Protein AF-A0A969GF71-F1 (afdb_monomer)

Foldseek 3Di:
DDAAEAEDPDDADAQCLVVLLVVVVVVLVVCVVVVHQEYEYDAQSRHDPPNQVVLLVFAFACDCPTPSNVVVLVSQLRHWYKDWHWHADPVRWIFGKIWIHHNSDIDIDGDGTDDSVCSVVVVVCVVVVDPDPDDDDPDDPDPRD

Solvent-accessible surface area (backbone atoms only — not comparable to full-atom values): 8442 Å² total; per-residue (Å²): 138,90,84,43,78,38,74,53,90,76,88,55,46,72,74,37,40,68,66,23,46,54,52,50,56,52,52,50,53,50,37,54,74,71,63,32,55,34,40,38,48,44,80,28,41,40,28,22,77,86,48,74,89,45,48,80,82,52,44,47,56,92,40,78,85,32,83,67,38,32,56,54,33,61,53,9,55,82,33,31,35,34,45,11,28,36,34,60,52,98,82,78,46,41,24,42,25,36,36,40,25,46,70,49,43,77,47,77,42,82,74,44,79,52,60,79,72,49,59,57,56,52,52,52,33,67,76,63,76,57,90,68,86,84,72,85,78,95,65,86,85,85,82,87,130

Structure (mmCIF, N/CA/C/O backbone):
data_AF-A0A969GF71-F1
#
_entry.id   AF-A0A969GF71-F1
#
loop_
_atom_site.group_PDB
_atom_site.id
_atom_site.type_symbol
_atom_site.label_atom_id
_atom_site.label_alt_id
_atom_site.label_comp_id
_atom_site.label_asym_id
_atom_site.label_entity_id
_atom_site.label_seq_id
_atom_site.pdbx_PDB_ins_code
_atom_site.Cartn_x
_atom_site.Cartn_y
_atom_site.Cartn_z
_atom_site.occupancy
_atom_site.B_iso_or_equiv
_atom_site.auth_seq_id
_atom_site.auth_comp_id
_atom_site.auth_asym_id
_atom_site.auth_atom_id
_atom_site.pdbx_PDB_model_num
ATOM 1 N N . MET A 1 1 ? -1.876 9.476 26.975 1.00 69.38 1 MET A N 1
ATOM 2 C CA . MET A 1 1 ? -2.536 9.090 25.710 1.00 69.38 1 MET A CA 1
ATOM 3 C C . MET A 1 1 ? -1.883 7.794 25.252 1.00 69.38 1 MET A C 1
ATOM 5 O O . MET A 1 1 ? -0.662 7.723 25.318 1.00 69.38 1 MET A O 1
ATOM 9 N N . LYS A 1 2 ? -2.657 6.755 24.929 1.00 86.06 2 LYS A N 1
ATOM 10 C CA . LYS A 1 2 ? -2.136 5.449 24.493 1.00 86.06 2 LYS A CA 1
ATOM 11 C C . LYS A 1 2 ? -2.428 5.317 23.001 1.00 86.06 2 LYS A C 1
ATOM 13 O O . LYS A 1 2 ? -3.547 5.621 22.610 1.00 86.06 2 LYS A O 1
ATOM 18 N N . LEU A 1 3 ? -1.427 4.920 22.222 1.00 92.12 3 LEU A N 1
ATOM 19 C CA . LEU A 1 3 ? -1.531 4.698 20.782 1.00 92.12 3 LEU A CA 1
ATOM 20 C C . LEU A 1 3 ? -1.263 3.215 20.512 1.00 92.12 3 LEU A C 1
ATOM 22 O O . LEU A 1 3 ? -0.247 2.688 20.971 1.00 92.12 3 LEU A O 1
ATOM 26 N N . ASN A 1 4 ? -2.167 2.549 19.803 1.00 94.31 4 ASN A N 1
ATOM 27 C CA . ASN A 1 4 ? -2.025 1.154 19.409 1.00 94.31 4 ASN A CA 1
ATOM 28 C C . ASN A 1 4 ? -1.499 1.088 17.975 1.00 94.31 4 ASN A C 1
ATOM 30 O O . ASN A 1 4 ? -2.184 1.469 17.026 1.00 94.31 4 ASN A O 1
ATOM 34 N N . LEU A 1 5 ? -0.274 0.594 17.827 1.00 95.25 5 LEU A N 1
ATOM 35 C CA . LEU A 1 5 ? 0.395 0.463 16.539 1.00 95.25 5 LEU A CA 1
ATOM 36 C C . LEU A 1 5 ? 0.330 -0.984 16.060 1.00 95.25 5 LEU A C 1
ATOM 38 O O . LEU A 1 5 ? 0.670 -1.898 16.811 1.00 95.25 5 LEU A O 1
ATOM 42 N N . ALA A 1 6 ? -0.040 -1.173 14.799 1.00 95.81 6 ALA A N 1
ATOM 43 C CA . ALA A 1 6 ? 0.080 -2.446 14.108 1.00 95.81 6 ALA A CA 1
ATOM 44 C C . ALA A 1 6 ? 1.210 -2.369 13.074 1.00 95.81 6 ALA A C 1
ATOM 46 O O . ALA A 1 6 ? 1.312 -1.412 12.306 1.00 95.81 6 ALA A O 1
ATOM 47 N N . LEU A 1 7 ? 2.067 -3.389 13.052 1.00 95.69 7 LEU A N 1
ATOM 48 C CA . LEU A 1 7 ? 3.152 -3.524 12.083 1.00 95.69 7 LEU A CA 1
ATOM 49 C C . LEU A 1 7 ? 2.845 -4.717 11.180 1.00 95.69 7 LEU A C 1
ATOM 51 O O . LEU A 1 7 ? 2.804 -5.859 11.640 1.00 95.69 7 LEU A O 1
ATOM 55 N N . ALA A 1 8 ? 2.616 -4.460 9.896 1.00 93.50 8 ALA A N 1
ATOM 56 C CA . ALA A 1 8 ? 2.323 -5.508 8.932 1.00 93.50 8 ALA A CA 1
ATOM 57 C C . ALA A 1 8 ? 3.625 -6.169 8.465 1.00 93.50 8 ALA A C 1
ATOM 59 O O . ALA A 1 8 ? 4.328 -5.650 7.604 1.00 93.50 8 ALA A O 1
ATOM 60 N N . GLN A 1 9 ? 3.953 -7.344 8.996 1.00 90.75 9 GLN A N 1
ATOM 61 C CA . GLN A 1 9 ? 5.063 -8.137 8.469 1.00 90.75 9 GLN A CA 1
ATOM 62 C C . GLN A 1 9 ? 4.562 -9.031 7.331 1.00 90.75 9 GLN A C 1
ATOM 64 O O . GLN A 1 9 ? 4.035 -10.117 7.568 1.00 90.75 9 GLN A O 1
ATOM 69 N N . ILE A 1 10 ? 4.707 -8.558 6.092 1.00 8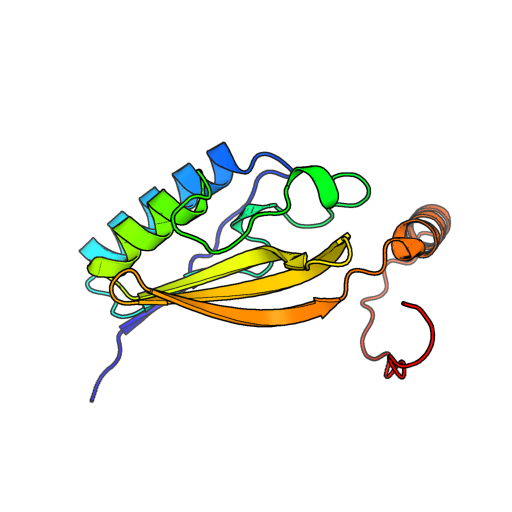8.94 10 ILE A N 1
ATOM 70 C CA . ILE A 1 10 ? 4.150 -9.214 4.903 1.00 88.94 10 ILE A CA 1
ATOM 71 C C . ILE A 1 10 ? 5.224 -9.636 3.906 1.00 88.94 10 ILE A C 1
ATOM 73 O O . ILE A 1 10 ? 6.245 -8.974 3.746 1.00 88.94 10 ILE A O 1
ATOM 77 N N . SER A 1 11 ? 4.953 -10.730 3.192 1.00 86.19 11 SER A N 1
ATOM 78 C CA . SER A 1 11 ? 5.711 -11.129 2.007 1.00 86.19 11 SER A CA 1
ATOM 79 C C . SER A 1 11 ? 4.969 -10.677 0.752 1.00 86.19 11 SER A C 1
ATOM 81 O O . SER A 1 11 ? 3.804 -11.036 0.523 1.00 86.19 11 SER A O 1
ATOM 83 N N . THR A 1 12 ? 5.645 -9.863 -0.048 1.00 87.69 12 THR A N 1
ATOM 84 C CA . THR A 1 12 ? 5.099 -9.231 -1.247 1.00 87.69 12 THR A CA 1
ATOM 85 C C . THR A 1 12 ? 5.507 -10.005 -2.485 1.00 87.69 12 THR A C 1
ATOM 87 O O . THR A 1 12 ? 6.526 -10.696 -2.512 1.00 87.69 12 THR A O 1
ATOM 90 N N . LYS A 1 13 ? 4.668 -9.934 -3.514 1.00 85.75 13 LYS A N 1
ATOM 91 C CA . LYS A 1 13 ? 4.940 -10.542 -4.808 1.00 85.75 13 LYS A CA 1
ATOM 92 C C . LYS A 1 13 ? 5.501 -9.466 -5.729 1.00 85.75 13 LYS A C 1
ATOM 94 O O . LYS A 1 13 ? 4.886 -8.416 -5.897 1.00 85.75 13 LYS A O 1
ATOM 99 N N . LEU A 1 14 ? 6.683 -9.719 -6.282 1.00 85.00 14 LEU A N 1
ATOM 100 C CA . LEU A 1 14 ? 7.390 -8.762 -7.127 1.00 85.00 14 LEU A CA 1
ATOM 101 C C . LEU A 1 14 ? 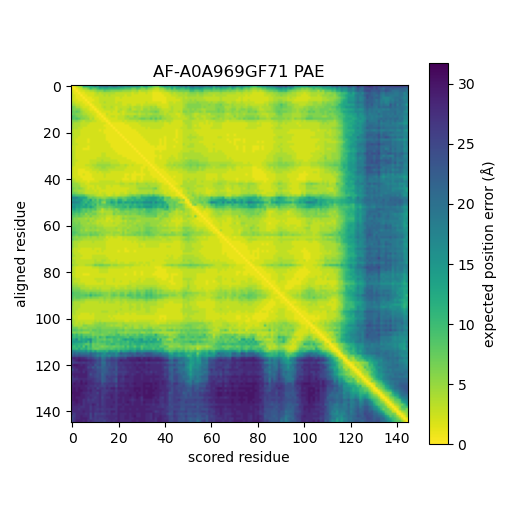6.555 -8.402 -8.362 1.00 85.00 14 LEU A C 1
ATOM 103 O O . LEU A 1 14 ? 6.158 -9.296 -9.107 1.00 85.00 14 LEU A O 1
ATOM 107 N N . GLY A 1 15 ? 6.297 -7.108 -8.566 1.00 80.69 15 GLY A N 1
ATOM 108 C CA . GLY A 1 15 ? 5.608 -6.588 -9.753 1.00 80.69 15 GLY A CA 1
ATOM 109 C C . GLY A 1 15 ? 4.093 -6.809 -9.795 1.00 80.69 15 GLY A C 1
ATOM 110 O O . GLY A 1 15 ? 3.424 -6.248 -10.654 1.00 80.69 15 GLY A O 1
ATOM 111 N N . ASP A 1 16 ? 3.533 -7.585 -8.866 1.00 89.25 16 ASP A N 1
ATOM 112 C CA . ASP A 1 16 ? 2.101 -7.887 -8.800 1.00 89.25 16 ASP A CA 1
ATOM 113 C C . ASP A 1 16 ? 1.417 -6.969 -7.778 1.00 89.25 16 ASP A C 1
ATOM 115 O O . ASP A 1 16 ? 1.142 -7.346 -6.632 1.00 89.25 16 ASP A O 1
ATOM 119 N N . VAL A 1 17 ? 1.209 -5.717 -8.194 1.00 91.44 17 VAL A N 1
ATOM 120 C CA . VAL A 1 17 ? 0.649 -4.661 -7.339 1.00 91.44 17 VAL A CA 1
ATOM 121 C C . VAL A 1 17 ? -0.770 -4.997 -6.882 1.00 91.44 17 VAL A C 1
ATOM 123 O O . VAL A 1 17 ? -1.112 -4.755 -5.727 1.00 91.44 17 VAL A O 1
ATOM 126 N N . GLU A 1 18 ? -1.586 -5.607 -7.741 1.00 92.25 18 GLU A N 1
ATOM 127 C CA . GLU A 1 18 ? -2.964 -5.979 -7.404 1.00 92.25 18 GLU A CA 1
ATOM 128 C C . GLU A 1 18 ? -3.017 -7.044 -6.302 1.00 92.25 18 GLU A C 1
ATOM 130 O O . GLU A 1 18 ? -3.752 -6.894 -5.321 1.00 92.25 18 GLU A O 1
ATOM 135 N N . SER A 1 19 ? -2.197 -8.099 -6.404 1.00 92.81 19 SER A N 1
ATOM 136 C CA . SER A 1 19 ? -2.111 -9.116 -5.352 1.00 92.81 19 SER A CA 1
ATOM 137 C C . SER A 1 19 ? -1.581 -8.531 -4.041 1.00 92.81 19 SER A C 1
ATOM 139 O O . SER A 1 19 ? -2.077 -8.869 -2.960 1.00 92.81 19 SER A O 1
ATOM 141 N N . ASN A 1 20 ? -0.603 -7.624 -4.115 1.00 93.69 20 ASN A N 1
ATOM 142 C CA . ASN A 1 20 ? -0.091 -6.936 -2.933 1.00 93.69 20 ASN A CA 1
ATOM 143 C C . ASN A 1 20 ? -1.154 -6.028 -2.308 1.00 93.69 20 ASN A C 1
ATOM 145 O O . ASN A 1 20 ? -1.320 -6.062 -1.089 1.00 93.69 20 ASN A O 1
ATOM 149 N N . LEU A 1 21 ? -1.920 -5.283 -3.107 1.00 95.12 21 LEU A N 1
ATOM 150 C CA . LEU A 1 21 ? -3.033 -4.462 -2.633 1.00 95.12 21 LEU A CA 1
ATOM 151 C C . LEU A 1 21 ? -4.078 -5.315 -1.909 1.00 95.12 21 LEU A C 1
ATOM 153 O O . LEU A 1 21 ? -4.493 -4.957 -0.807 1.00 95.12 21 LEU A O 1
ATOM 157 N N . ALA A 1 22 ? -4.476 -6.454 -2.483 1.00 95.44 22 ALA A N 1
ATOM 158 C CA . ALA A 1 22 ? -5.430 -7.359 -1.846 1.00 95.44 22 ALA A CA 1
ATOM 159 C C . ALA A 1 22 ? -4.948 -7.785 -0.448 1.00 95.44 22 ALA A C 1
ATOM 161 O O . ALA A 1 22 ? -5.695 -7.667 0.525 1.00 95.44 22 ALA A O 1
ATOM 162 N N . LYS A 1 23 ? -3.664 -8.154 -0.321 1.00 94.69 23 LYS A N 1
ATOM 163 C CA . LYS A 1 23 ? -3.047 -8.441 0.984 1.00 94.69 23 LYS A CA 1
ATOM 164 C C . LYS A 1 23 ? -3.103 -7.236 1.923 1.00 94.69 23 LYS A C 1
ATOM 166 O O . LYS A 1 23 ? -3.470 -7.402 3.081 1.00 94.69 23 LYS A O 1
ATOM 171 N N . HIS A 1 24 ? -2.777 -6.029 1.455 1.00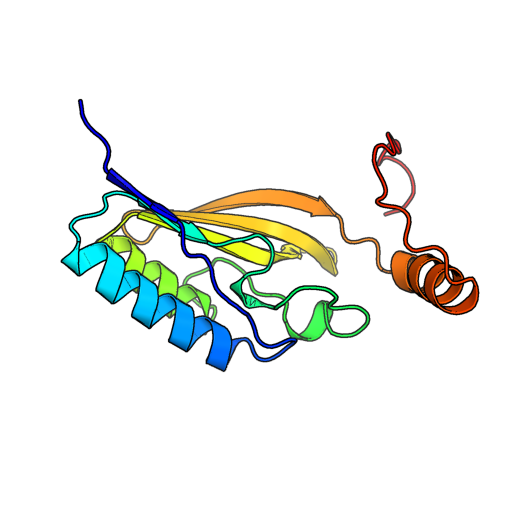 95.38 24 HIS A N 1
ATOM 172 C CA . HIS A 1 24 ? -2.845 -4.825 2.296 1.00 95.38 24 HIS A CA 1
ATOM 173 C C . HIS A 1 24 ? -4.253 -4.618 2.846 1.00 95.38 24 HIS A C 1
ATOM 175 O O . HIS A 1 24 ? -4.413 -4.402 4.044 1.00 95.38 24 HIS A O 1
ATOM 181 N N . LEU A 1 25 ? -5.278 -4.742 2.001 1.00 96.00 25 LEU A N 1
ATOM 182 C CA . LEU A 1 25 ? -6.672 -4.593 2.414 1.00 96.00 25 LEU A CA 1
ATOM 183 C C . LEU A 1 25 ? -7.083 -5.623 3.472 1.00 96.00 25 LEU A C 1
ATOM 185 O O . LEU A 1 25 ? -7.852 -5.287 4.372 1.00 96.00 25 LEU A O 1
ATOM 189 N N . ASP A 1 26 ? -6.566 -6.847 3.410 1.00 96.06 26 ASP A N 1
ATOM 190 C CA . ASP A 1 26 ? -6.845 -7.863 4.426 1.00 96.06 26 ASP A CA 1
ATOM 191 C C . ASP A 1 26 ? -6.152 -7.558 5.761 1.00 96.06 26 ASP A C 1
ATOM 193 O O . ASP A 1 26 ? -6.801 -7.608 6.808 1.00 96.06 26 ASP A O 1
ATOM 197 N N . TYR A 1 27 ? -4.888 -7.122 5.739 1.00 96.31 27 TYR A N 1
ATOM 198 C CA . TYR A 1 27 ? -4.192 -6.665 6.950 1.00 96.31 27 TYR A CA 1
ATOM 199 C C . TYR A 1 27 ? -4.838 -5.418 7.562 1.00 96.31 27 TYR A C 1
ATOM 201 O O . TYR A 1 27 ? -4.919 -5.306 8.783 1.00 96.31 27 TYR A O 1
ATOM 209 N N . ILE A 1 28 ? -5.364 -4.508 6.739 1.00 96.12 28 ILE A N 1
ATOM 210 C CA . ILE A 1 28 ? -6.135 -3.349 7.205 1.00 96.12 28 ILE A CA 1
ATOM 211 C C . ILE A 1 28 ? -7.388 -3.805 7.953 1.00 96.12 28 ILE A C 1
ATOM 213 O O . ILE A 1 28 ? -7.665 -3.313 9.047 1.00 96.12 28 ILE A O 1
ATOM 217 N N . LYS A 1 29 ? -8.147 -4.762 7.401 1.00 95.56 29 LYS A N 1
ATOM 218 C CA . LYS A 1 29 ? -9.327 -5.317 8.087 1.00 95.56 29 LYS A CA 1
ATOM 219 C C . LYS A 1 29 ? -8.942 -5.945 9.425 1.00 95.56 29 LYS A C 1
ATOM 221 O O . LYS A 1 29 ? -9.636 -5.713 10.415 1.00 95.56 29 LYS A O 1
ATOM 226 N N . GLN A 1 30 ? -7.841 -6.695 9.466 1.00 95.06 30 GLN A N 1
ATOM 227 C CA . GLN A 1 30 ? -7.349 -7.303 10.699 1.00 95.06 30 GLN A CA 1
ATOM 228 C C . GLN A 1 30 ? -6.951 -6.240 11.734 1.00 95.06 30 GLN A C 1
ATOM 230 O O . GLN A 1 30 ? -7.458 -6.267 12.854 1.00 95.06 30 GLN A O 1
ATOM 235 N N . ALA A 1 31 ? -6.140 -5.253 11.354 1.00 95.25 31 ALA A N 1
ATOM 236 C CA . ALA A 1 31 ? -5.710 -4.177 12.247 1.00 95.25 31 ALA A CA 1
ATOM 237 C C . ALA A 1 31 ? -6.898 -3.376 12.810 1.00 95.25 31 ALA A C 1
ATOM 239 O O . ALA A 1 31 ? -6.932 -3.060 14.001 1.00 95.25 31 ALA A O 1
ATOM 240 N N . LYS A 1 32 ? -7.927 -3.128 11.986 1.00 93.88 32 LYS A N 1
ATOM 241 C CA . LYS A 1 32 ? -9.193 -2.532 12.441 1.00 93.88 32 LYS A CA 1
ATOM 242 C C . LYS A 1 32 ? -9.899 -3.403 13.480 1.00 93.88 32 LYS A C 1
ATOM 244 O O . LYS A 1 32 ? -10.388 -2.878 14.477 1.00 93.88 32 LYS A O 1
ATOM 249 N N . SER A 1 33 ? -9.956 -4.720 13.271 1.00 94.31 33 SER A N 1
ATOM 250 C CA . SER A 1 33 ? -10.580 -5.647 14.229 1.00 94.31 33 SER A CA 1
ATOM 251 C C . SER A 1 33 ? -9.848 -5.682 15.576 1.00 94.31 33 SER A C 1
ATOM 253 O O . SER A 1 33 ? -10.482 -5.791 16.626 1.00 94.31 33 SER A O 1
ATOM 255 N N . GLU A 1 34 ? -8.529 -5.484 15.550 1.00 94.19 34 GLU A N 1
ATOM 256 C CA . GLU A 1 34 ? -7.660 -5.398 16.727 1.00 94.19 34 GLU A CA 1
ATOM 257 C C . GLU A 1 34 ? -7.634 -3.992 17.362 1.00 94.19 34 GLU A C 1
ATOM 259 O O . GLU A 1 34 ? -6.982 -3.792 18.387 1.00 94.19 34 GLU A O 1
ATOM 264 N N . LYS A 1 35 ? -8.391 -3.028 16.811 1.00 93.88 35 LYS A N 1
ATOM 265 C CA . LYS A 1 35 ? -8.475 -1.631 17.278 1.00 93.88 35 LYS A CA 1
ATOM 266 C C . LYS A 1 35 ? -7.113 -0.923 17.298 1.00 93.88 35 LYS A C 1
ATOM 268 O O . LYS A 1 35 ? -6.798 -0.189 18.241 1.00 93.88 35 LYS A O 1
ATOM 273 N N . ALA A 1 36 ? -6.303 -1.170 16.272 1.00 95.38 36 ALA A N 1
ATOM 274 C CA . ALA A 1 36 ? -5.109 -0.380 16.012 1.00 95.38 36 ALA A CA 1
ATOM 275 C C . ALA A 1 36 ? -5.497 1.020 15.513 1.00 95.38 36 ALA A C 1
ATOM 277 O O . ALA A 1 36 ? -6.432 1.165 14.726 1.00 95.38 36 ALA A O 1
ATOM 278 N N . ASP A 1 37 ? -4.759 2.033 15.960 1.00 94.06 37 ASP A N 1
ATOM 279 C CA . ASP A 1 37 ? -4.932 3.421 15.523 1.00 94.06 37 ASP A CA 1
ATOM 280 C C . ASP A 1 37 ? -4.172 3.680 14.211 1.00 94.06 37 ASP A C 1
ATOM 282 O O . ASP A 1 37 ? -4.633 4.431 13.354 1.00 94.06 37 ASP A O 1
ATOM 286 N N . LEU A 1 38 ? -3.016 3.025 14.043 1.00 95.25 38 LEU A N 1
ATOM 287 C CA . LEU A 1 38 ? -2.127 3.172 12.891 1.00 95.25 38 LEU A CA 1
ATOM 288 C C . LEU A 1 38 ? -1.559 1.814 12.467 1.00 95.25 38 LEU A C 1
ATOM 290 O O . LEU A 1 38 ? -0.989 1.088 13.287 1.00 95.25 38 LEU A O 1
ATOM 294 N N . LEU A 1 39 ? -1.664 1.506 11.175 1.00 97.00 39 LEU A N 1
ATOM 295 C CA . LEU A 1 39 ? -1.048 0.343 10.542 1.00 97.00 39 LEU A CA 1
ATOM 296 C C . LEU A 1 39 ? 0.124 0.768 9.652 1.00 97.00 39 LEU A C 1
ATOM 298 O O . LEU A 1 39 ? -0.037 1.559 8.723 1.00 97.00 39 LEU A O 1
ATOM 302 N N . ILE A 1 40 ? 1.301 0.202 9.909 1.00 95.94 40 ILE A N 1
ATOM 303 C CA . ILE A 1 40 ? 2.530 0.506 9.172 1.00 95.94 40 ILE A CA 1
ATOM 304 C C . ILE A 1 40 ? 2.926 -0.699 8.328 1.00 95.94 40 ILE A C 1
ATOM 306 O O . ILE A 1 40 ? 3.126 -1.798 8.853 1.00 95.94 40 ILE A O 1
ATOM 310 N N . PHE A 1 41 ? 3.072 -0.474 7.026 1.00 95.19 41 PHE A N 1
ATOM 311 C CA . PHE A 1 41 ? 3.585 -1.458 6.086 1.00 95.19 41 PHE A CA 1
ATOM 312 C C . PHE A 1 41 ? 5.087 -1.266 5.813 1.00 95.19 41 PHE A C 1
ATOM 314 O O . PHE A 1 41 ? 5.613 -0.161 5.975 1.00 95.19 41 PHE A O 1
ATOM 321 N N . PRO A 1 42 ? 5.795 -2.325 5.376 1.00 89.62 42 PRO A N 1
ATOM 322 C CA . PRO A 1 42 ? 7.211 -2.251 5.034 1.00 89.62 42 PRO A CA 1
ATOM 323 C C . PRO A 1 42 ? 7.497 -1.350 3.825 1.00 89.62 42 PRO A C 1
ATOM 325 O O . PRO A 1 42 ? 6.607 -1.009 3.041 1.00 89.62 42 PRO A O 1
ATOM 328 N N . GLU A 1 43 ? 8.771 -1.010 3.635 1.00 87.50 43 GLU A N 1
ATOM 329 C CA . GLU A 1 43 ? 9.262 -0.327 2.434 1.00 87.50 43 GLU A CA 1
ATOM 330 C C . GLU A 1 43 ? 8.942 -1.143 1.167 1.00 87.50 43 GLU A C 1
ATOM 332 O O . GLU A 1 43 ? 9.108 -2.364 1.159 1.00 87.50 43 GLU A O 1
ATOM 337 N N . LEU A 1 44 ? 8.489 -0.472 0.097 1.00 87.31 44 LEU A N 1
ATOM 338 C CA . LEU A 1 44 ? 8.092 -1.101 -1.176 1.00 87.31 44 LEU A CA 1
ATOM 339 C C . LEU A 1 44 ? 7.097 -2.261 -1.008 1.00 87.31 44 LEU A C 1
ATOM 341 O O . LEU A 1 44 ? 7.097 -3.230 -1.769 1.00 87.31 44 LEU A O 1
ATOM 345 N N . SER A 1 45 ? 6.235 -2.175 -0.001 1.00 89.00 45 SER A N 1
ATOM 346 C CA . SER A 1 45 ? 5.250 -3.209 0.292 1.00 89.00 45 SER A CA 1
ATOM 347 C C . SER A 1 45 ? 4.208 -3.363 -0.819 1.00 89.00 45 SER A C 1
ATOM 349 O O . SER A 1 45 ? 3.747 -4.470 -1.093 1.00 89.00 45 SER A O 1
ATOM 351 N N . LEU A 1 46 ? 3.873 -2.274 -1.506 1.00 89.06 46 LEU A N 1
ATOM 352 C CA . LEU A 1 46 ? 2.881 -2.289 -2.575 1.00 89.06 46 LEU A CA 1
ATOM 353 C C . LEU A 1 46 ? 3.424 -2.897 -3.881 1.00 89.06 46 LEU A C 1
ATOM 355 O O . LEU A 1 46 ? 2.715 -3.608 -4.589 1.00 89.06 46 LEU A O 1
ATOM 359 N N . THR A 1 47 ? 4.698 -2.662 -4.184 1.00 86.12 47 THR A N 1
ATOM 360 C CA . THR A 1 47 ? 5.318 -2.998 -5.476 1.00 86.12 47 THR A CA 1
ATOM 361 C C . THR A 1 47 ? 6.221 -4.235 -5.423 1.00 86.12 47 THR A C 1
ATOM 363 O O . THR A 1 47 ? 6.406 -4.925 -6.428 1.00 86.12 47 THR A O 1
ATOM 366 N N . GLY A 1 48 ? 6.754 -4.555 -4.244 1.00 78.06 48 GLY A N 1
ATOM 367 C CA . GLY A 1 48 ? 7.780 -5.574 -4.052 1.00 78.06 48 GLY A CA 1
ATOM 368 C C . GLY A 1 48 ? 9.200 -5.007 -4.128 1.00 78.06 48 GLY A C 1
ATOM 369 O O . GLY A 1 48 ? 9.464 -3.979 -4.748 1.00 78.06 48 GLY A O 1
ATOM 370 N N . TYR A 1 49 ? 10.134 -5.686 -3.463 1.00 66.38 49 TYR A N 1
ATOM 371 C CA . TYR A 1 49 ? 11.545 -5.293 -3.404 1.00 66.38 49 TYR A CA 1
ATOM 372 C C . TYR A 1 49 ? 12.328 -5.850 -4.608 1.00 66.38 49 TYR A C 1
ATOM 374 O O . TYR A 1 49 ? 12.024 -6.942 -5.070 1.00 66.38 49 TYR A O 1
ATOM 382 N N . VAL A 1 50 ? 13.385 -5.163 -5.068 1.00 67.38 50 VAL A N 1
ATOM 383 C CA . VAL A 1 50 ? 14.206 -5.530 -6.257 1.00 67.38 50 VAL A CA 1
ATOM 384 C C . VAL A 1 50 ? 13.479 -5.349 -7.600 1.00 67.38 50 VAL A C 1
ATOM 386 O O . VAL A 1 50 ? 13.423 -6.247 -8.432 1.00 67.38 50 VAL A O 1
ATOM 389 N N . LEU A 1 51 ? 12.936 -4.156 -7.834 1.00 65.06 51 LEU A N 1
ATOM 390 C CA . LEU A 1 51 ? 12.141 -3.866 -9.032 1.00 65.06 51 LEU A CA 1
ATOM 391 C C . LEU A 1 51 ? 12.934 -3.839 -10.349 1.00 65.06 51 LEU A C 1
ATOM 393 O O . LEU A 1 51 ? 12.364 -4.206 -11.368 1.00 65.06 51 LEU A O 1
ATOM 397 N N . GLN A 1 52 ? 14.220 -3.458 -10.344 1.00 72.62 52 GLN A N 1
ATOM 398 C CA . GLN A 1 52 ? 15.061 -3.363 -11.558 1.00 72.62 52 GLN A CA 1
ATOM 399 C C . GLN A 1 52 ? 14.313 -2.654 -12.711 1.00 72.62 52 GLN A C 1
ATOM 401 O O . GLN A 1 52 ? 13.804 -1.549 -12.521 1.00 72.62 52 GLN A O 1
ATOM 406 N N . ASP A 1 53 ? 14.154 -3.318 -13.857 1.00 73.25 53 ASP A N 1
ATOM 407 C CA . ASP A 1 53 ? 13.468 -2.798 -15.043 1.00 73.25 53 ASP A CA 1
ATOM 408 C C . ASP A 1 53 ? 11.953 -2.561 -14.834 1.00 73.25 53 ASP A C 1
ATOM 410 O O . ASP A 1 53 ? 11.323 -1.832 -15.601 1.00 73.25 53 ASP A O 1
ATOM 414 N N . LEU A 1 54 ? 11.337 -3.138 -13.792 1.00 76.44 54 LEU A N 1
ATOM 415 C CA . LEU A 1 54 ? 9.895 -3.024 -13.531 1.00 76.44 54 LEU A CA 1
ATOM 416 C C . LEU A 1 54 ? 9.489 -1.699 -12.884 1.00 76.44 54 LEU A C 1
ATOM 418 O O . LEU A 1 54 ? 8.295 -1.408 -12.842 1.00 76.44 54 LEU A O 1
ATOM 422 N N . VAL A 1 55 ? 10.440 -0.893 -12.393 1.00 80.81 55 VAL A N 1
ATOM 423 C CA . VAL A 1 55 ? 10.174 0.339 -11.622 1.00 80.81 55 VAL A CA 1
ATOM 424 C C . VAL A 1 55 ? 9.136 1.236 -12.303 1.00 80.81 55 VAL A C 1
ATOM 426 O O . VAL A 1 55 ? 8.189 1.659 -11.648 1.00 80.81 55 VAL A O 1
ATOM 429 N N . ALA A 1 56 ? 9.270 1.472 -13.610 1.00 81.62 56 ALA A N 1
ATOM 430 C CA . ALA A 1 56 ? 8.351 2.335 -14.354 1.00 81.62 56 ALA A CA 1
ATOM 431 C C . ALA A 1 56 ? 6.940 1.742 -14.502 1.00 81.62 56 ALA A C 1
ATOM 433 O O . ALA A 1 56 ? 5.965 2.480 -14.553 1.00 81.62 56 ALA A O 1
ATOM 434 N N . SER A 1 57 ? 6.819 0.413 -14.554 1.00 83.56 57 SER A N 1
ATOM 435 C CA . SER A 1 57 ? 5.530 -0.273 -14.733 1.00 83.56 57 SER A CA 1
ATOM 436 C C . SER A 1 57 ? 4.705 -0.397 -13.452 1.00 83.56 57 SER A C 1
ATOM 438 O O . SER A 1 57 ? 3.505 -0.636 -13.524 1.00 83.56 57 SER A O 1
ATOM 440 N N . VAL A 1 58 ? 5.347 -0.253 -12.289 1.00 86.56 58 VAL A N 1
ATOM 441 C CA . VAL A 1 58 ? 4.713 -0.419 -10.971 1.00 86.56 58 VAL A CA 1
ATOM 442 C C . VAL A 1 58 ? 4.612 0.889 -10.193 1.00 86.56 58 VAL A C 1
ATOM 444 O O . VAL A 1 58 ? 4.205 0.882 -9.031 1.00 86.56 58 VAL A O 1
ATOM 447 N N . ALA A 1 59 ? 5.082 1.994 -10.773 1.00 88.75 59 ALA A N 1
ATOM 448 C CA . ALA A 1 59 ? 5.017 3.289 -10.127 1.00 88.75 59 ALA A CA 1
ATOM 449 C C . ALA A 1 59 ? 3.560 3.749 -10.056 1.00 88.75 59 ALA A C 1
ATOM 451 O O . ALA A 1 59 ? 2.812 3.656 -11.027 1.00 88.75 59 ALA A O 1
ATOM 452 N N . HIS A 1 60 ? 3.174 4.251 -8.892 1.00 89.88 60 HIS A N 1
ATOM 453 C CA . HIS A 1 60 ? 1.826 4.733 -8.635 1.00 89.88 60 HIS A CA 1
ATOM 454 C C . HIS A 1 60 ? 1.898 6.111 -8.016 1.00 89.88 60 HIS A C 1
ATOM 456 O O . HIS A 1 60 ? 2.847 6.428 -7.301 1.00 89.88 60 HIS A O 1
ATOM 462 N N . LYS A 1 61 ? 0.869 6.922 -8.255 1.00 89.12 61 LYS A N 1
ATOM 463 C CA . LYS A 1 61 ? 0.750 8.222 -7.598 1.00 89.12 61 LYS A CA 1
ATOM 464 C C . LYS A 1 61 ? -0.221 8.111 -6.434 1.00 89.12 61 LYS A C 1
ATOM 466 O O . LYS A 1 61 ? -1.294 7.531 -6.597 1.00 89.12 61 LYS A O 1
ATOM 471 N N . PRO A 1 62 ? 0.095 8.704 -5.274 1.00 86.75 62 PRO A N 1
ATOM 472 C CA . PRO A 1 62 ? -0.806 8.721 -4.136 1.00 86.75 62 PRO A CA 1
ATOM 473 C C . PRO A 1 62 ? -1.898 9.763 -4.393 1.00 86.75 62 PRO A C 1
ATOM 475 O O . PRO A 1 62 ? -1.874 10.856 -3.840 1.00 86.75 62 PRO A O 1
ATOM 478 N N . VAL A 1 63 ? -2.826 9.467 -5.299 1.00 88.06 63 VAL A N 1
ATOM 479 C CA . VAL A 1 63 ? -3.954 10.325 -5.684 1.00 88.06 63 VAL A CA 1
ATOM 480 C C . VAL A 1 63 ? -5.222 9.483 -5.800 1.00 88.06 63 VAL A C 1
ATOM 482 O O . VAL A 1 63 ? -5.157 8.284 -6.043 1.00 88.06 63 VAL A O 1
ATOM 485 N N . ASP A 1 64 ? -6.385 10.112 -5.641 1.00 85.31 64 ASP A N 1
ATOM 486 C CA . ASP A 1 64 ? -7.687 9.420 -5.660 1.00 85.31 64 ASP A CA 1
ATOM 487 C C . ASP A 1 64 ? -8.067 8.837 -7.037 1.00 85.31 64 ASP A C 1
ATOM 489 O O . ASP A 1 64 ? -8.938 7.970 -7.125 1.00 85.31 64 ASP A O 1
ATOM 493 N N . ASP A 1 65 ? -7.437 9.326 -8.109 1.00 89.12 65 ASP A N 1
ATOM 494 C CA . ASP A 1 65 ? -7.643 8.839 -9.480 1.00 89.12 65 ASP A CA 1
ATOM 495 C C . ASP A 1 65 ? -6.828 7.570 -9.783 1.00 89.12 65 ASP A C 1
ATOM 497 O O . ASP A 1 65 ? -7.148 6.820 -10.702 1.00 89.12 65 ASP A O 1
ATOM 501 N N . ASP A 1 66 ? -5.797 7.289 -8.980 1.00 91.38 66 ASP A N 1
ATOM 502 C CA . ASP A 1 66 ? -4.989 6.088 -9.145 1.00 91.38 66 ASP A CA 1
ATOM 503 C C . ASP A 1 66 ? -5.791 4.852 -8.692 1.00 91.38 66 ASP A C 1
ATOM 505 O O . ASP A 1 66 ? -6.323 4.826 -7.572 1.00 91.38 66 ASP A O 1
ATOM 509 N N . PRO A 1 67 ? -5.900 3.809 -9.536 1.00 91.25 67 PRO A N 1
ATOM 510 C CA . PRO A 1 67 ? -6.765 2.665 -9.264 1.00 91.25 67 PRO A CA 1
ATOM 511 C C . PRO A 1 67 ? -6.347 1.889 -8.013 1.00 91.25 67 PRO A C 1
ATOM 513 O O . PRO A 1 67 ? -7.200 1.275 -7.378 1.00 91.25 67 PRO A O 1
ATOM 516 N N . ILE A 1 68 ? -5.072 1.938 -7.622 1.00 93.00 68 ILE A N 1
ATOM 517 C CA . ILE A 1 68 ? -4.552 1.246 -6.444 1.00 93.00 68 ILE A CA 1
ATOM 518 C C . ILE A 1 68 ? -4.740 2.120 -5.202 1.00 93.00 68 ILE A C 1
ATOM 520 O O . ILE A 1 68 ? -5.339 1.687 -4.209 1.00 93.00 68 ILE A O 1
ATOM 524 N N . PHE A 1 69 ? -4.293 3.376 -5.257 1.00 93.06 69 PHE A N 1
ATOM 525 C CA . PHE A 1 69 ? -4.357 4.285 -4.112 1.00 93.06 69 PHE A CA 1
ATOM 526 C C . PHE A 1 69 ? -5.774 4.683 -3.726 1.00 93.06 69 PHE A C 1
ATOM 528 O O . PHE A 1 69 ? -6.032 4.856 -2.536 1.00 93.06 69 PHE A O 1
ATOM 535 N N . LYS A 1 70 ? -6.722 4.726 -4.665 1.00 94.31 70 LYS A N 1
ATOM 536 C CA . LYS A 1 70 ? -8.143 4.951 -4.362 1.00 94.31 70 LYS A CA 1
ATOM 537 C C . LYS A 1 70 ? -8.687 3.977 -3.315 1.00 94.31 70 LYS A C 1
ATOM 539 O O . LYS A 1 70 ? -9.468 4.358 -2.438 1.00 94.31 70 LYS A O 1
ATOM 544 N N . HIS A 1 71 ? -8.281 2.707 -3.375 1.00 94.88 71 HIS A N 1
ATOM 545 C CA . HIS A 1 71 ? -8.703 1.705 -2.395 1.00 94.88 71 HIS A CA 1
ATOM 546 C C . HIS A 1 71 ? -8.078 1.953 -1.018 1.00 94.88 71 HIS A C 1
ATOM 548 O O . 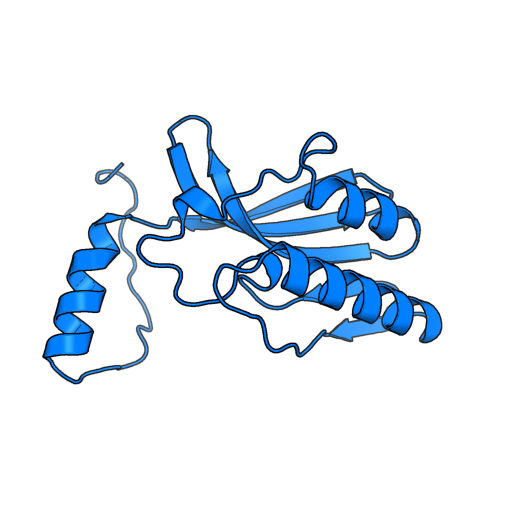HIS A 1 71 ? -8.775 1.850 -0.005 1.00 94.88 71 HIS A O 1
ATOM 554 N N . LEU A 1 72 ? -6.799 2.331 -0.980 1.00 94.62 72 LEU A N 1
ATOM 555 C CA . LEU A 1 72 ? -6.073 2.639 0.253 1.00 94.62 72 LEU A CA 1
ATOM 556 C C . LEU A 1 72 ? -6.576 3.933 0.911 1.00 94.62 72 LEU A C 1
ATOM 558 O O . LEU A 1 72 ? -6.779 3.963 2.120 1.00 94.62 72 LEU A O 1
ATOM 562 N N . LEU A 1 73 ? -6.862 4.971 0.123 1.00 94.62 73 LEU A N 1
ATOM 563 C CA . LEU A 1 73 ? -7.457 6.231 0.579 1.00 94.62 73 LEU A CA 1
ATOM 564 C C . LEU A 1 73 ? -8.867 6.025 1.129 1.00 94.62 73 LEU A C 1
ATOM 566 O O . LEU A 1 73 ? -9.239 6.585 2.158 1.00 94.62 73 LEU A O 1
ATOM 570 N N . LYS A 1 74 ? -9.670 5.166 0.495 1.00 94.81 74 LYS A N 1
ATOM 571 C CA . LYS A 1 74 ? -10.975 4.801 1.052 1.00 94.81 74 LYS A CA 1
ATOM 572 C C . LYS A 1 74 ? -10.828 4.078 2.391 1.00 94.81 74 LYS A C 1
ATOM 574 O O . LYS A 1 74 ? -11.594 4.359 3.310 1.00 94.81 74 LYS A O 1
ATOM 579 N N . ALA A 1 75 ? -9.869 3.162 2.492 1.00 93.81 75 ALA A N 1
ATOM 580 C CA . ALA A 1 75 ? -9.606 2.409 3.711 1.00 93.81 75 ALA A CA 1
ATOM 581 C C . ALA A 1 75 ? -9.049 3.290 4.845 1.00 93.81 75 ALA A C 1
ATOM 583 O O . ALA A 1 75 ? -9.384 3.060 6.008 1.00 93.81 75 ALA A O 1
ATOM 584 N N . SER A 1 76 ? -8.280 4.333 4.511 1.00 94.69 76 SER A N 1
ATOM 585 C CA . SER A 1 76 ? -7.663 5.237 5.488 1.00 94.69 76 SER A CA 1
ATOM 586 C C . SER A 1 76 ? -8.641 6.163 6.216 1.00 94.69 76 SER A C 1
ATOM 588 O O . SER A 1 76 ? -8.255 6.917 7.107 1.00 94.69 76 SER A O 1
ATOM 590 N N . LYS A 1 77 ? -9.927 6.137 5.849 1.00 93.50 77 LYS A N 1
ATOM 591 C CA . LYS A 1 77 ? -10.980 6.866 6.571 1.00 93.50 77 LYS A CA 1
ATOM 592 C C . LYS A 1 77 ? -11.258 6.287 7.954 1.00 93.50 77 LYS A C 1
ATOM 594 O O . LYS A 1 77 ? -11.711 7.023 8.823 1.00 93.50 77 LYS A O 1
ATOM 599 N N . ASP A 1 78 ? -11.001 4.994 8.132 1.00 92.19 78 ASP A N 1
ATOM 600 C CA . ASP A 1 78 ? -11.339 4.278 9.362 1.00 92.19 78 ASP A CA 1
ATOM 601 C C . ASP A 1 78 ? -10.119 3.940 10.233 1.00 92.19 78 ASP A C 1
ATOM 603 O O . ASP A 1 78 ? -10.290 3.593 11.398 1.00 92.19 78 ASP A O 1
ATOM 607 N N . ILE A 1 79 ? -8.911 3.962 9.665 1.00 94.94 79 ILE A N 1
ATOM 608 C CA . ILE A 1 79 ? -7.640 3.671 10.341 1.00 94.94 79 ILE A CA 1
ATOM 609 C C . ILE A 1 79 ? -6.518 4.399 9.607 1.00 94.94 79 ILE A C 1
ATOM 611 O O . ILE A 1 79 ? -6.541 4.470 8.379 1.00 94.94 79 ILE A O 1
ATOM 615 N N . ASP A 1 80 ? -5.523 4.904 10.325 1.00 96.06 80 ASP A N 1
ATOM 616 C CA . ASP A 1 80 ? -4.380 5.531 9.674 1.00 96.06 80 ASP A CA 1
ATOM 617 C C . ASP A 1 80 ? -3.440 4.476 9.082 1.00 96.06 80 ASP A C 1
ATOM 619 O O . ASP A 1 80 ? -3.228 3.406 9.659 1.00 96.06 80 ASP A O 1
ATOM 623 N N . LEU A 1 81 ? -2.844 4.780 7.928 1.00 96.56 81 LEU A N 1
ATOM 624 C CA . LEU A 1 81 ? -1.982 3.855 7.191 1.00 96.56 81 LEU A CA 1
ATOM 625 C C . LEU A 1 81 ? -0.647 4.509 6.846 1.00 96.56 81 LEU A C 1
ATOM 627 O O . LEU A 1 81 ? -0.603 5.681 6.486 1.00 96.56 81 LEU A O 1
ATOM 631 N N . VAL A 1 82 ? 0.431 3.731 6.864 1.00 95.75 82 VAL A N 1
ATOM 632 C CA . VAL A 1 82 ? 1.711 4.088 6.238 1.00 95.75 82 VAL A CA 1
ATOM 633 C C . VAL A 1 82 ? 2.051 3.008 5.223 1.00 95.75 82 VAL A C 1
ATOM 635 O O . VAL A 1 82 ? 2.244 1.856 5.604 1.00 95.75 82 VAL A O 1
ATOM 638 N N . VAL A 1 83 ? 2.103 3.364 3.939 1.00 95.00 83 VAL A N 1
ATOM 639 C CA . VAL A 1 83 ? 2.281 2.414 2.829 1.00 95.00 83 VAL A CA 1
ATOM 640 C C . VAL A 1 83 ? 3.522 2.763 2.018 1.00 95.00 83 VAL A C 1
ATOM 642 O O . VAL A 1 83 ? 3.645 3.884 1.531 1.00 95.00 83 VAL A O 1
ATOM 645 N N . GLY A 1 84 ? 4.421 1.792 1.842 1.00 92.69 84 GLY A N 1
ATOM 646 C CA . GLY A 1 84 ? 5.630 1.934 1.030 1.00 92.69 84 GLY A CA 1
ATOM 647 C C . GLY A 1 84 ? 5.392 1.565 -0.436 1.00 92.69 84 GLY A C 1
ATOM 648 O O . GLY A 1 84 ? 4.863 0.493 -0.731 1.00 92.69 84 GLY A O 1
ATOM 649 N N . PHE A 1 85 ? 5.819 2.420 -1.362 1.00 92.88 85 PHE A N 1
ATOM 650 C CA . PHE A 1 85 ? 5.583 2.260 -2.800 1.00 92.88 85 PHE A CA 1
ATOM 651 C C . PHE A 1 85 ? 6.656 2.981 -3.632 1.00 92.88 85 PHE A C 1
ATOM 653 O O . PHE A 1 85 ? 7.569 3.608 -3.086 1.00 92.88 85 PHE A O 1
ATOM 660 N N . VAL A 1 86 ? 6.558 2.864 -4.958 1.00 91.44 86 VAL A N 1
ATOM 661 C CA . VAL A 1 86 ? 7.346 3.676 -5.891 1.00 91.44 86 VAL A CA 1
ATOM 662 C C . VAL A 1 86 ? 6.506 4.850 -6.365 1.00 91.44 86 VAL A C 1
ATOM 664 O O . VAL A 1 86 ? 5.469 4.638 -6.989 1.00 91.44 86 VAL A O 1
ATOM 667 N N . ASP A 1 87 ? 6.985 6.058 -6.093 1.00 89.94 87 ASP A N 1
ATOM 668 C CA . ASP A 1 87 ? 6.409 7.301 -6.599 1.00 89.94 87 ASP A CA 1
ATOM 669 C C . ASP A 1 87 ? 7.148 7.757 -7.860 1.00 89.94 87 ASP A C 1
ATOM 671 O O . ASP A 1 87 ? 8.355 7.535 -8.001 1.00 89.94 87 ASP A O 1
ATOM 675 N N . GLU A 1 88 ? 6.428 8.414 -8.761 1.00 87.94 88 GLU A N 1
ATOM 676 C CA . GLU A 1 88 ? 6.968 8.989 -9.992 1.00 87.94 88 GLU A CA 1
ATOM 677 C C . GLU A 1 88 ? 6.659 10.486 -10.047 1.00 87.94 88 GLU A C 1
ATOM 679 O O . GLU A 1 88 ? 5.502 10.918 -9.996 1.00 87.94 88 GLU A O 1
ATOM 684 N N . ASP A 1 89 ? 7.697 11.305 -10.203 1.00 84.00 89 ASP A N 1
ATOM 685 C CA . ASP A 1 89 ? 7.516 12.747 -10.317 1.00 84.00 89 ASP A CA 1
ATOM 686 C C . ASP A 1 89 ? 7.199 13.214 -11.751 1.00 84.00 89 ASP A C 1
ATOM 688 O O . ASP A 1 89 ? 7.120 12.445 -12.706 1.00 84.00 89 ASP A O 1
ATOM 692 N N . SER A 1 90 ? 6.993 14.520 -11.925 1.00 82.75 90 SER A N 1
ATOM 693 C CA . SER A 1 90 ? 6.690 15.120 -13.232 1.00 82.75 90 SER A CA 1
ATOM 694 C C . SER A 1 90 ? 7.842 15.067 -14.242 1.00 82.75 90 SER A C 1
ATOM 696 O O . SER A 1 90 ? 7.629 15.363 -15.415 1.00 82.75 90 SER A O 1
ATOM 698 N N . ARG A 1 91 ? 9.058 14.721 -13.807 1.00 83.62 91 ARG A N 1
ATOM 699 C CA . ARG A 1 91 ? 10.250 14.583 -14.650 1.00 83.62 91 ARG A CA 1
ATOM 700 C C . ARG A 1 91 ? 10.563 13.113 -14.956 1.00 83.62 91 ARG A C 1
ATOM 702 O O . ARG A 1 91 ? 11.674 12.836 -15.402 1.00 83.62 91 ARG A O 1
ATOM 709 N N . HIS A 1 92 ? 9.616 12.197 -14.722 1.00 82.62 92 HIS A N 1
ATOM 710 C CA . HIS A 1 92 ? 9.785 10.747 -14.889 1.00 82.62 92 HIS A CA 1
ATOM 711 C C . HIS A 1 92 ? 10.921 10.168 -14.037 1.00 82.62 92 HIS A C 1
ATOM 713 O O . HIS A 1 92 ? 11.663 9.277 -14.453 1.00 82.62 92 HIS A O 1
ATOM 719 N N . ARG A 1 93 ? 11.089 10.710 -12.828 1.00 82.81 93 ARG A N 1
ATOM 720 C CA . ARG A 1 93 ? 12.039 10.197 -11.842 1.00 82.81 93 ARG A CA 1
ATOM 721 C C . ARG A 1 93 ? 11.295 9.369 -10.825 1.00 82.81 93 ARG A C 1
ATOM 723 O O . ARG A 1 93 ? 10.242 9.774 -10.337 1.00 82.81 93 ARG A O 1
ATOM 730 N N . PHE A 1 94 ? 11.893 8.244 -10.474 1.00 85.75 94 PHE A N 1
ATOM 731 C CA . PHE A 1 94 ? 11.292 7.284 -9.569 1.00 85.75 94 PHE A CA 1
ATOM 732 C C . PHE A 1 94 ? 11.890 7.414 -8.181 1.00 85.75 94 PHE A C 1
ATOM 734 O O . PHE A 1 94 ? 13.099 7.591 -8.017 1.00 85.75 94 PHE A O 1
ATOM 741 N N . PHE A 1 95 ? 11.047 7.293 -7.171 1.00 86.25 95 PHE A N 1
ATOM 742 C CA . PHE A 1 95 ? 11.439 7.399 -5.779 1.00 86.25 95 PHE A CA 1
ATOM 743 C C . PHE A 1 95 ? 10.855 6.234 -5.002 1.00 86.25 95 PHE A C 1
ATOM 745 O O . PHE A 1 95 ? 9.690 5.889 -5.156 1.00 86.25 95 PHE A O 1
ATOM 752 N N . ILE A 1 96 ? 11.656 5.659 -4.113 1.00 88.31 96 ILE A N 1
ATOM 753 C CA . ILE A 1 96 ? 11.112 4.893 -3.002 1.00 88.31 96 ILE A CA 1
ATOM 754 C C . ILE A 1 96 ? 10.453 5.911 -2.082 1.00 88.31 96 ILE A C 1
ATOM 756 O O . ILE A 1 96 ? 11.119 6.817 -1.567 1.00 88.31 96 ILE A O 1
ATOM 760 N N . ALA A 1 97 ? 9.151 5.766 -1.899 1.00 91.12 97 ALA A N 1
ATOM 761 C CA . ALA A 1 97 ? 8.339 6.667 -1.110 1.00 91.12 97 ALA A CA 1
ATOM 762 C C . ALA A 1 97 ? 7.509 5.886 -0.093 1.00 91.12 97 ALA A C 1
ATOM 764 O O . ALA A 1 97 ? 7.273 4.682 -0.221 1.00 91.12 97 ALA A O 1
ATOM 765 N N . SER A 1 98 ? 7.063 6.596 0.934 1.00 92.75 98 SER A N 1
ATOM 766 C CA . SER A 1 98 ? 6.046 6.110 1.852 1.00 92.75 98 SER A CA 1
ATOM 767 C C . SER A 1 98 ? 4.949 7.150 1.983 1.00 92.75 98 SER A C 1
ATOM 769 O O . SER A 1 98 ? 5.226 8.331 2.189 1.00 92.75 98 SER A O 1
ATOM 771 N N . ALA A 1 99 ? 3.702 6.726 1.826 1.00 93.69 99 ALA A N 1
ATOM 772 C CA . ALA A 1 99 ? 2.539 7.584 1.973 1.00 93.69 99 ALA A CA 1
ATOM 773 C C . ALA A 1 99 ? 1.885 7.319 3.324 1.00 93.69 99 ALA A C 1
ATOM 775 O O . ALA A 1 99 ? 1.487 6.192 3.618 1.00 93.69 99 ALA A O 1
ATOM 776 N N . TYR A 1 100 ? 1.746 8.373 4.122 1.00 95.12 100 TYR A N 1
ATOM 777 C CA . TYR A 1 100 ? 0.849 8.389 5.266 1.00 95.12 100 TYR A CA 1
ATOM 778 C C . TYR A 1 100 ? -0.553 8.759 4.787 1.00 95.12 100 TYR A C 1
ATOM 780 O O . TYR A 1 100 ? -0.744 9.798 4.153 1.00 95.12 100 TYR A O 1
ATOM 788 N N . LEU A 1 101 ? -1.530 7.907 5.074 1.00 95.06 101 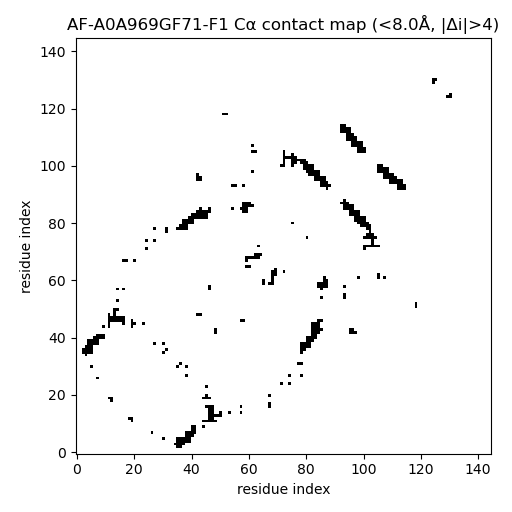LEU A N 1
ATOM 789 C CA . LEU A 1 101 ? -2.921 8.088 4.687 1.00 95.06 101 LEU A CA 1
ATOM 790 C C . LEU A 1 101 ? -3.773 8.199 5.950 1.00 95.06 101 LEU A C 1
ATOM 792 O O . LEU A 1 101 ? -3.738 7.304 6.791 1.00 95.06 101 LEU A O 1
ATOM 796 N N . SER A 1 102 ? -4.563 9.265 6.055 1.00 94.75 102 SER A N 1
ATOM 797 C CA . SER A 1 102 ? -5.460 9.495 7.191 1.00 94.75 102 SER A CA 1
ATOM 798 C C . SER A 1 102 ? -6.697 10.275 6.762 1.00 94.75 102 SER A C 1
ATOM 800 O O . SER A 1 102 ? -6.604 11.266 6.030 1.00 94.75 102 SER A O 1
ATOM 802 N N . GLY A 1 103 ? -7.879 9.812 7.173 1.00 92.50 103 GLY A N 1
ATOM 803 C CA . GLY A 1 103 ? -9.151 10.478 6.881 1.00 92.50 103 GLY A CA 1
ATOM 804 C C . GLY A 1 103 ? -9.468 10.584 5.384 1.00 92.50 103 GLY A C 1
ATOM 805 O O . GLY A 1 103 ? -10.188 11.494 4.970 1.00 92.50 103 GLY A O 1
ATOM 806 N N . GLY A 1 104 ? -8.911 9.695 4.555 1.00 89.00 104 GLY A N 1
ATOM 807 C CA . GLY A 1 104 ? -9.010 9.772 3.095 1.00 89.00 104 GLY A CA 1
ATOM 808 C C . GLY A 1 104 ? -8.151 10.859 2.447 1.00 89.00 104 GLY A C 1
ATOM 809 O O . GLY A 1 104 ? -8.411 11.231 1.310 1.00 89.00 104 GLY A O 1
ATOM 810 N N . LYS A 1 105 ? -7.151 11.383 3.159 1.00 88.19 105 LYS A N 1
ATOM 811 C CA . LYS A 1 105 ? -6.117 12.274 2.621 1.00 88.19 105 LYS A CA 1
ATOM 812 C C . LYS A 1 105 ? -4.756 11.596 2.693 1.00 88.19 105 LYS A C 1
ATOM 814 O O . LYS A 1 105 ? -4.552 10.697 3.507 1.00 88.19 105 LYS A O 1
ATOM 819 N N . GLN A 1 106 ? -3.828 12.068 1.873 1.00 87.81 106 GLN A N 1
ATOM 820 C CA . GLN A 1 106 ? -2.461 11.577 1.793 1.00 87.81 106 GLN A CA 1
ATOM 821 C C . GLN A 1 106 ? -1.427 12.646 2.148 1.00 87.81 106 GLN A C 1
ATOM 823 O O . GLN A 1 106 ? -1.572 13.820 1.806 1.00 87.81 106 GLN A O 1
ATOM 828 N N . PHE A 1 107 ? -0.340 12.194 2.764 1.00 87.25 107 PHE A N 1
ATOM 829 C CA . PHE A 1 107 ? 0.917 12.913 2.917 1.00 87.25 107 PHE A CA 1
ATOM 830 C C . PHE A 1 107 ? 2.054 11.989 2.480 1.00 87.25 107 PHE A C 1
ATOM 832 O O . PHE A 1 107 ? 2.259 10.927 3.066 1.00 87.25 107 PHE A O 1
ATOM 839 N N . THR A 1 108 ? 2.786 12.380 1.442 1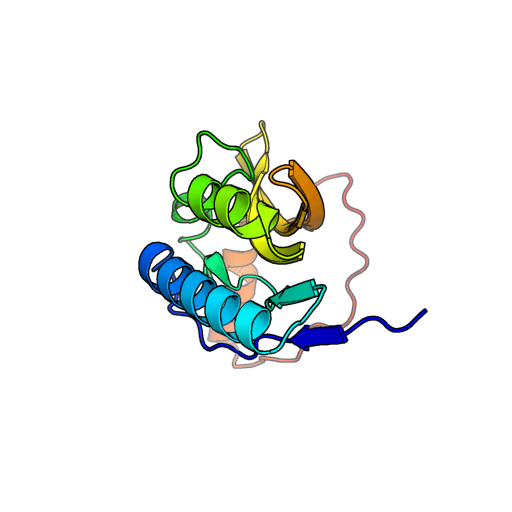.00 82.88 108 THR A N 1
ATOM 840 C CA . THR A 1 108 ? 3.852 11.555 0.862 1.00 82.88 108 THR A CA 1
ATOM 841 C C . THR A 1 108 ? 5.212 11.979 1.385 1.00 82.88 108 THR A C 1
ATOM 843 O O . THR A 1 108 ? 5.563 13.158 1.354 1.00 82.88 108 THR A O 1
ATOM 846 N N . PHE A 1 109 ? 6.003 10.999 1.808 1.00 80.38 109 PHE A N 1
ATOM 847 C CA . PHE A 1 109 ? 7.389 11.162 2.212 1.00 80.38 109 PHE A CA 1
ATOM 848 C C . PHE A 1 109 ? 8.294 10.471 1.196 1.00 80.38 109 PHE A C 1
ATOM 850 O O . PHE A 1 109 ? 8.215 9.258 0.993 1.00 80.38 109 PHE A O 1
ATOM 857 N N . ILE A 1 110 ? 9.176 11.245 0.566 1.00 75.62 110 I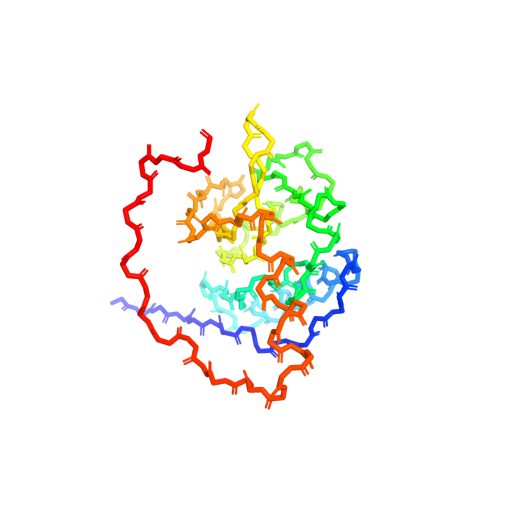LE A N 1
ATOM 858 C CA . ILE A 1 110 ? 10.219 10.703 -0.306 1.00 75.62 110 ILE A CA 1
ATOM 859 C C . ILE A 1 110 ? 11.320 10.133 0.585 1.00 75.62 110 ILE A C 1
ATOM 861 O O . ILE A 1 110 ? 11.923 10.863 1.370 1.00 75.62 110 ILE A O 1
ATOM 865 N N . ILE A 1 111 ? 11.587 8.833 0.456 1.00 76.00 111 ILE A N 1
ATOM 866 C CA . ILE A 1 111 ? 12.645 8.158 1.215 1.00 76.00 111 ILE A CA 1
ATOM 867 C C . ILE A 1 111 ? 13.954 8.241 0.435 1.00 76.00 111 ILE A C 1
ATOM 869 O O . ILE A 1 111 ? 14.972 8.693 0.958 1.00 76.00 111 ILE A O 1
ATOM 873 N N . ARG A 1 112 ? 13.946 7.789 -0.826 1.00 77.94 112 ARG A N 1
ATOM 874 C CA . ARG A 1 112 ? 15.163 7.693 -1.642 1.00 77.94 112 ARG A CA 1
ATOM 875 C C . ARG A 1 112 ? 14.863 7.809 -3.131 1.00 77.94 112 ARG A C 1
ATOM 877 O O . ARG A 1 112 ? 13.942 7.173 -3.625 1.00 77.94 112 ARG A O 1
ATOM 884 N N . CYS A 1 113 ? 15.693 8.551 -3.860 1.00 74.88 113 CYS A N 1
ATOM 885 C CA . CYS A 1 113 ? 15.662 8.572 -5.324 1.00 74.88 113 CYS A CA 1
ATOM 886 C C . CYS A 1 113 ? 16.181 7.248 -5.904 1.00 74.88 113 CYS A C 1
ATOM 888 O O . CYS A 1 113 ? 17.229 6.747 -5.487 1.00 74.88 113 CYS A O 1
ATOM 890 N N . ILE A 1 114 ? 15.462 6.690 -6.874 1.00 70.62 114 ILE A N 1
ATOM 891 C CA . ILE A 1 114 ? 15.870 5.518 -7.645 1.00 70.62 114 ILE A CA 1
ATOM 892 C C . ILE A 1 114 ? 16.576 6.026 -8.900 1.00 70.62 114 ILE A C 1
ATOM 894 O O . ILE A 1 114 ? 15.953 6.457 -9.868 1.00 70.62 114 ILE A O 1
ATOM 898 N N . CYS A 1 115 ? 17.906 5.969 -8.894 1.00 59.47 115 CYS A N 1
ATOM 899 C CA . CYS A 1 115 ? 18.677 6.233 -10.100 1.00 59.47 115 CYS A CA 1
ATOM 900 C C . CYS A 1 115 ? 18.619 4.991 -10.997 1.00 59.47 115 CYS A C 1
ATOM 902 O O . CYS A 1 115 ? 19.186 3.960 -10.643 1.00 59.47 115 CYS A O 1
ATOM 904 N N . GLN A 1 116 ? 17.995 5.079 -12.172 1.00 53.78 116 GLN A N 1
ATOM 905 C CA . GLN A 1 116 ? 17.971 3.977 -13.149 1.00 53.78 116 GLN A CA 1
ATOM 906 C C . GLN A 1 116 ? 19.376 3.565 -13.645 1.00 53.78 116 GLN A C 1
ATOM 908 O O . GLN A 1 116 ? 19.556 2.485 -14.188 1.00 53.78 116 GLN A O 1
ATOM 913 N N . ARG A 1 117 ? 20.438 4.349 -13.380 1.00 49.09 117 ARG A N 1
ATOM 914 C CA . ARG A 1 117 ? 21.824 3.871 -13.583 1.00 49.09 117 ARG A CA 1
ATOM 915 C C . ARG A 1 117 ? 22.235 2.744 -12.623 1.00 49.09 117 ARG A C 1
ATOM 917 O O . ARG A 1 117 ? 23.288 2.138 -12.827 1.00 49.09 117 ARG A O 1
ATOM 924 N N . MET A 1 118 ? 21.443 2.450 -11.588 1.00 45.44 118 MET A N 1
ATOM 925 C CA . MET A 1 118 ? 21.701 1.368 -10.633 1.00 45.44 118 MET A CA 1
ATOM 926 C C . MET A 1 118 ? 21.538 -0.032 -11.249 1.00 45.44 118 MET A C 1
ATOM 928 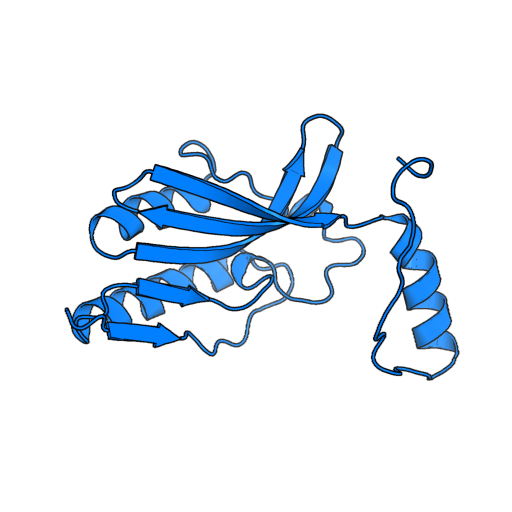O O . MET A 1 118 ? 22.033 -0.998 -10.664 1.00 45.44 118 MET A O 1
ATOM 932 N N . ASP A 1 119 ? 20.961 -0.157 -12.450 1.00 44.84 119 ASP A N 1
ATOM 933 C CA . ASP A 1 119 ? 20.977 -1.426 -13.191 1.00 44.84 119 ASP A CA 1
ATOM 934 C C . ASP A 1 119 ? 22.408 -1.876 -13.505 1.00 44.84 119 ASP A C 1
ATOM 936 O O . ASP A 1 119 ? 22.700 -3.072 -13.525 1.00 44.84 119 ASP A O 1
ATOM 940 N N . TYR A 1 120 ? 23.348 -0.934 -13.655 1.00 42.50 120 TYR A N 1
ATOM 941 C CA . TYR A 1 120 ? 24.754 -1.258 -13.889 1.00 42.50 120 TYR A CA 1
ATOM 942 C C . TYR A 1 120 ? 25.446 -1.796 -12.627 1.00 42.50 120 TYR A C 1
ATOM 944 O O . TYR A 1 120 ? 26.184 -2.776 -12.689 1.00 42.50 120 TYR A O 1
ATOM 952 N N . LEU A 1 121 ? 25.185 -1.200 -11.459 1.00 42.53 121 LEU A N 1
ATOM 953 C CA . LEU A 1 121 ? 25.817 -1.606 -10.198 1.00 42.53 121 LEU A CA 1
ATOM 954 C C . LEU A 1 121 ? 25.276 -2.945 -9.675 1.00 42.53 121 LEU A C 1
ATOM 956 O O . LEU A 1 121 ? 26.064 -3.760 -9.199 1.00 42.53 121 LEU A O 1
ATOM 960 N N . MET A 1 122 ? 23.976 -3.225 -9.833 1.00 41.59 122 MET A N 1
ATOM 961 C CA . MET A 1 122 ? 23.398 -4.526 -9.462 1.00 41.59 122 MET A CA 1
ATOM 962 C C . MET A 1 122 ? 23.808 -5.648 -10.429 1.00 41.59 122 MET A C 1
ATOM 964 O O . MET A 1 122 ? 24.102 -6.752 -9.966 1.00 41.59 122 MET A O 1
ATOM 968 N N . LYS A 1 123 ? 23.941 -5.379 -11.744 1.00 38.56 123 LYS A N 1
ATOM 969 C CA . LYS A 1 123 ? 24.559 -6.335 -12.690 1.00 38.56 123 LYS A CA 1
ATOM 970 C C . LYS A 1 123 ? 25.992 -6.671 -12.290 1.00 38.56 123 LYS A C 1
ATOM 972 O O . LYS A 1 123 ? 26.362 -7.841 -12.274 1.00 38.56 123 LYS A O 1
ATOM 977 N N . VAL A 1 124 ? 26.796 -5.667 -11.937 1.00 44.44 124 VAL A N 1
ATOM 978 C CA . VAL A 1 124 ? 28.195 -5.879 -11.533 1.00 44.44 124 VAL A CA 1
ATOM 979 C C . VAL A 1 124 ? 28.291 -6.608 -10.186 1.00 44.44 124 VAL A C 1
ATOM 981 O O . VAL A 1 124 ? 29.142 -7.484 -10.046 1.00 44.44 124 VAL A O 1
ATOM 984 N N . ALA A 1 125 ? 27.411 -6.321 -9.221 1.00 41.69 125 ALA A N 1
ATOM 985 C CA . ALA A 1 125 ? 27.375 -7.021 -7.933 1.00 41.69 125 ALA A CA 1
ATOM 986 C C . ALA A 1 12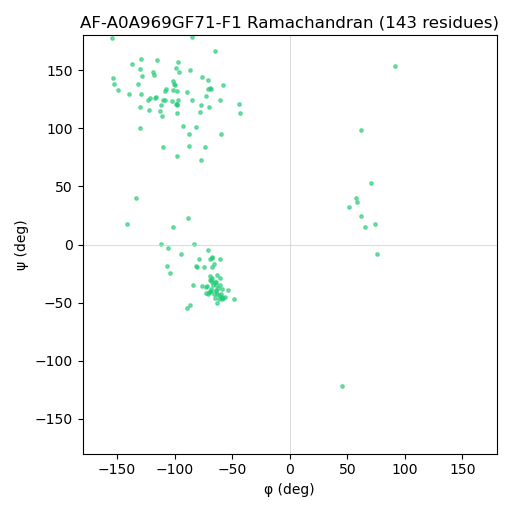5 ? 26.925 -8.489 -8.072 1.00 41.69 125 ALA A C 1
ATOM 988 O O . ALA A 1 125 ? 27.531 -9.377 -7.473 1.00 41.69 125 ALA A O 1
ATOM 989 N N . SER A 1 126 ? 25.927 -8.765 -8.923 1.00 38.81 126 SER A N 1
ATOM 990 C CA . SER A 1 126 ? 25.477 -10.131 -9.228 1.00 38.81 126 SER A CA 1
ATOM 991 C C . SER A 1 126 ? 26.538 -10.942 -9.983 1.00 38.81 126 SER A C 1
ATOM 993 O O . SER A 1 126 ? 26.693 -12.129 -9.710 1.00 38.81 126 SER A O 1
ATOM 995 N N . LEU A 1 127 ? 27.325 -10.304 -10.858 1.00 43.72 127 LEU A N 1
ATOM 996 C CA . LEU A 1 127 ? 28.453 -10.940 -11.552 1.00 43.72 127 LEU A CA 1
ATOM 997 C C . LEU A 1 127 ? 29.680 -11.173 -10.654 1.00 43.72 127 LEU A C 1
ATOM 999 O O . LEU A 1 127 ? 30.531 -11.989 -10.999 1.00 43.72 127 LEU A O 1
ATOM 1003 N N . ARG A 1 128 ? 29.797 -10.467 -9.521 1.00 38.72 128 ARG A N 1
ATOM 1004 C CA . ARG A 1 128 ? 30.954 -10.553 -8.611 1.00 38.72 128 ARG A CA 1
ATOM 1005 C C . ARG A 1 128 ? 30.694 -11.312 -7.309 1.00 38.72 128 ARG A C 1
ATOM 1007 O O . ARG A 1 128 ? 31.629 -11.490 -6.540 1.00 38.72 128 ARG A O 1
ATOM 1014 N N . GLY A 1 129 ? 29.471 -11.782 -7.056 1.00 34.12 129 GLY A N 1
ATOM 1015 C CA . GLY A 1 129 ? 29.158 -12.585 -5.866 1.00 34.12 129 GLY A CA 1
ATOM 1016 C C . GLY A 1 129 ? 29.304 -11.843 -4.528 1.00 34.12 129 GLY A C 1
ATOM 1017 O O . GLY A 1 129 ? 29.327 -12.477 -3.477 1.00 34.12 129 GLY A O 1
ATOM 1018 N N . GLU A 1 130 ? 29.383 -10.510 -4.538 1.00 39.22 130 GLU A N 1
ATOM 1019 C CA . GLU A 1 130 ? 29.555 -9.691 -3.336 1.00 39.22 130 GLU A CA 1
ATOM 1020 C C . GLU A 1 130 ? 28.270 -8.910 -3.034 1.00 39.22 130 GLU A C 1
ATOM 1022 O O . GLU A 1 130 ? 28.131 -7.740 -3.384 1.00 39.22 130 GLU A O 1
ATOM 1027 N N . ILE A 1 131 ? 27.316 -9.540 -2.345 1.00 32.47 131 ILE A N 1
ATOM 1028 C CA . ILE A 1 131 ? 26.243 -8.802 -1.665 1.00 32.47 131 ILE A CA 1
ATOM 1029 C C . ILE A 1 131 ? 26.764 -8.452 -0.269 1.00 32.47 131 ILE A C 1
ATOM 1031 O O . ILE A 1 131 ? 26.548 -9.180 0.697 1.00 32.47 131 ILE A O 1
ATOM 1035 N N . LYS A 1 132 ? 27.497 -7.341 -0.159 1.00 29.03 132 LYS A N 1
ATOM 1036 C CA . LYS A 1 132 ? 27.755 -6.690 1.131 1.00 29.03 132 LYS A CA 1
ATOM 1037 C C . LYS A 1 132 ? 26.773 -5.537 1.281 1.00 29.03 132 LYS A C 1
ATOM 1039 O O . LYS A 1 132 ? 26.731 -4.645 0.440 1.00 29.03 132 LYS A O 1
ATOM 1044 N N . CYS A 1 133 ? 25.972 -5.585 2.344 1.00 27.64 133 CYS A N 1
ATOM 1045 C CA . CYS A 1 133 ? 25.034 -4.542 2.746 1.00 27.64 133 CYS A CA 1
ATOM 1046 C C . CYS A 1 133 ? 25.675 -3.151 2.624 1.00 27.64 133 CYS A C 1
ATOM 1048 O O . CYS A 1 133 ? 26.605 -2.829 3.363 1.00 27.64 133 CYS A O 1
ATOM 1050 N N . ALA A 1 134 ? 25.178 -2.331 1.697 1.00 36.34 134 ALA A N 1
ATOM 1051 C CA . ALA A 1 134 ? 25.645 -0.967 1.491 1.00 36.34 134 ALA A CA 1
ATOM 1052 C C . ALA A 1 134 ? 25.137 -0.061 2.626 1.00 36.34 134 ALA A C 1
ATOM 1054 O O . ALA A 1 134 ? 24.108 0.603 2.517 1.00 36.34 134 ALA A O 1
ATOM 1055 N N . HIS A 1 135 ? 25.863 -0.065 3.743 1.00 29.77 135 HIS A N 1
ATOM 1056 C CA . HIS A 1 135 ? 25.917 1.077 4.646 1.00 29.77 135 HIS A CA 1
ATOM 1057 C C . HIS A 1 135 ? 26.651 2.225 3.938 1.00 29.77 135 HIS A C 1
ATOM 1059 O O . HIS A 1 135 ? 27.728 2.019 3.389 1.00 29.77 135 HIS A O 1
ATOM 1065 N N . LEU A 1 136 ? 26.073 3.426 4.031 1.00 35.12 136 LEU A N 1
ATOM 1066 C CA . LEU A 1 136 ? 26.703 4.730 3.789 1.00 35.12 136 LEU A CA 1
ATOM 1067 C C . LEU A 1 136 ? 27.247 4.986 2.376 1.00 35.12 136 LEU A C 1
ATOM 1069 O O . LEU A 1 136 ? 28.406 4.721 2.077 1.00 35.12 136 LEU A O 1
ATOM 1073 N N . ILE A 1 137 ? 26.456 5.694 1.567 1.00 31.84 137 ILE A N 1
ATOM 1074 C CA . ILE A 1 137 ? 27.014 6.622 0.580 1.00 31.84 137 ILE A CA 1
ATOM 1075 C C . ILE A 1 137 ? 26.298 7.966 0.737 1.00 31.84 137 ILE A C 1
ATOM 1077 O O . ILE A 1 137 ? 25.182 8.162 0.259 1.00 31.84 137 ILE A O 1
ATOM 1081 N N . HIS A 1 138 ? 26.971 8.896 1.419 1.00 30.19 138 HIS A N 1
ATOM 1082 C CA . HIS A 1 138 ? 26.822 10.326 1.166 1.00 30.19 138 HIS A CA 1
ATOM 1083 C C . HIS A 1 138 ? 27.232 10.562 -0.295 1.00 30.19 138 HIS A C 1
ATOM 1085 O O . HIS A 1 138 ? 28.415 10.685 -0.600 1.00 30.19 138 HIS A O 1
ATOM 1091 N N . ALA A 1 139 ? 26.267 10.582 -1.209 1.00 33.03 139 ALA A N 1
ATOM 1092 C CA . ALA A 1 139 ? 26.461 11.108 -2.552 1.00 33.03 139 ALA A CA 1
ATOM 1093 C C . ALA A 1 139 ? 25.637 12.388 -2.653 1.00 33.03 139 ALA A C 1
ATOM 1095 O O . ALA A 1 139 ? 24.408 12.351 -2.605 1.00 33.03 139 ALA A O 1
ATOM 1096 N N . SER A 1 140 ? 26.344 13.517 -2.733 1.00 28.33 140 SER A N 1
ATOM 1097 C CA . SER A 1 140 ? 25.793 14.805 -3.146 1.00 28.33 140 SER A CA 1
ATOM 1098 C C . SER A 1 140 ? 24.901 14.600 -4.376 1.00 28.33 140 SER A C 1
ATOM 1100 O O . SER A 1 140 ? 25.333 14.066 -5.398 1.00 28.33 140 SER A O 1
ATOM 1102 N N . ALA A 1 141 ? 23.632 14.970 -4.229 1.00 34.25 141 ALA A N 1
ATOM 1103 C CA . ALA A 1 141 ? 22.561 14.737 -5.187 1.00 34.25 141 ALA A CA 1
ATOM 1104 C C . ALA A 1 141 ? 22.434 15.857 -6.239 1.00 34.25 141 ALA A C 1
ATOM 1106 O O . ALA A 1 141 ? 21.361 16.031 -6.810 1.00 34.25 141 ALA A O 1
ATOM 1107 N N . GLU A 1 142 ? 23.485 16.639 -6.496 1.00 29.88 142 GLU A N 1
ATOM 1108 C CA . GLU A 1 142 ? 23.351 17.861 -7.306 1.00 29.88 142 GLU A CA 1
ATOM 1109 C C . GLU A 1 142 ? 23.650 17.711 -8.803 1.00 29.88 142 GLU A C 1
ATOM 1111 O O . GLU A 1 142 ? 23.380 18.641 -9.554 1.00 29.88 142 GLU A O 1
ATOM 1116 N N . SER A 1 143 ? 24.158 16.577 -9.294 1.00 32.50 143 SER A N 1
ATOM 1117 C CA . SER A 1 143 ? 24.686 16.548 -10.675 1.00 32.50 143 SER A CA 1
ATOM 1118 C C . SER A 1 143 ? 24.417 15.287 -11.496 1.00 32.50 143 SER A C 1
ATOM 1120 O O . SER A 1 143 ? 25.053 15.082 -12.529 1.00 32.50 143 SER A O 1
ATOM 1122 N N . ALA A 1 144 ? 23.453 14.452 -11.108 1.00 33.53 144 ALA A N 1
ATOM 1123 C CA . ALA A 1 144 ? 23.128 13.239 -11.869 1.00 33.53 144 ALA A CA 1
ATOM 1124 C C . ALA A 1 144 ? 21.623 13.039 -12.100 1.00 33.53 144 ALA A C 1
ATOM 1126 O O . ALA A 1 144 ? 21.126 11.914 -12.014 1.00 33.53 144 ALA A O 1
ATOM 1127 N N . CYS A 1 145 ? 20.910 14.131 -12.389 1.00 30.81 145 CYS A N 1
ATOM 1128 C CA . CYS A 1 145 ? 19.480 14.126 -12.655 1.00 30.81 145 CYS A CA 1
ATOM 1129 C C . CYS A 1 145 ? 19.071 15.070 -13.790 1.00 30.81 145 CYS A C 1
ATOM 1131 O O . CYS A 1 145 ? 19.560 16.218 -13.804 1.00 30.81 145 CYS A O 1
#

Sequence (145 aa):
MKLNLALAQISTKLGDVESNLAKHLDYIKQAKSEKADLLIFPELSLTGYVLQDLVASVAHKPVDDDPIFKHLLKASKDIDLVVGFVDEDSRHRFFIASAYLSGGKQFTFIIRCICQRMDYLMKVASLRGEIKCAHLIHASAESAC

Nearest PDB structures (foldseek):
  3hkx-assembly1_A-2  TM=8.494E-01  e=8.185E-06  Nesterenkonia sp. 10004
  5jqn-assembly1_A-2  TM=8.530E-01  e=1.122E-05  Nesterenkonia sp. AN1
  4izv-assembly1_A-2  TM=8.508E-01  e=1.539E-05  Nesterenkonia sp. 10004
  5ny2-assembly1_A  TM=8.422E-01  e=2.395E-05  Nesterenkonia sp. 10004
  4izw-assembly1_A-2  TM=8.393E-01  e=2.894E-05  Nesterenkonia sp. 10004

Mean predicted aligned error: 10.07 Å

Secondary structure (DSSP, 8-state):
----EEE---PPPTT-HHHHHHHHHHHHHHHHHTT-SEEEPPTTTTT-S--GGGGGGS---SSTTSTTHHHHHHHTTTSEEEEEEEEE-TTS-EEEEEEEEETTEEEEEEEEEE-TTHHHHHHHHHHHT------------SS--

Radius of gyration: 16.51 Å; Cα contacts (8 Å, |Δi|>4): 247; chains: 1; bounding box: 42×30×41 Å

pLDDT: mean 77.99, std 22.2, range [27.64, 97.0]